Protein AF-A0AAE4JUE1-F1 (afdb_monomer_lite)

Secondary structure (DSSP, 8-state):
---------PPPTTPPP------SS----SS---------------TT-----------------EEEE-SS-B-GGG-STTTEEEEETTT-PBPPEEEEE-TTS-EEEEEES---TT-EEEEEE---BBTTSS-BPPPEEEEEE-----

Structure (mmCIF, N/CA/C/O backbone):
data_AF-A0AAE4JUE1-F1
#
_entry.id   AF-A0AAE4JUE1-F1
#
loop_
_atom_site.group_PDB
_atom_site.id
_atom_site.type_symbol
_atom_site.label_atom_id
_atom_site.label_alt_id
_atom_site.label_comp_id
_atom_site.label_asym_id
_atom_site.label_entity_id
_atom_site.label_seq_id
_atom_site.pdbx_PDB_ins_code
_atom_site.Cartn_x
_atom_site.Cartn_y
_atom_site.Cartn_z
_atom_site.occupancy
_atom_site.B_iso_or_equiv
_atom_site.auth_seq_id
_atom_site.auth_comp_id
_atom_site.auth_asym_id
_atom_site.auth_atom_id
_atom_site.pdbx_PDB_model_num
ATOM 1 N N . MET A 1 1 ? 6.337 -55.653 18.746 1.00 40.50 1 MET A N 1
ATOM 2 C CA . MET A 1 1 ? 4.869 -55.746 18.873 1.00 40.50 1 MET A CA 1
ATOM 3 C C . MET A 1 1 ? 4.304 -54.407 18.448 1.00 40.50 1 MET A C 1
ATOM 5 O O . MET A 1 1 ? 4.686 -53.411 19.045 1.00 40.50 1 MET A O 1
ATOM 9 N N . VAL A 1 2 ? 3.491 -54.368 17.395 1.00 49.00 2 VAL A N 1
ATOM 10 C CA . VAL A 1 2 ? 2.764 -53.160 16.984 1.00 49.00 2 VAL A CA 1
ATOM 11 C C . VAL A 1 2 ? 1.292 -53.471 17.208 1.00 49.00 2 VAL A C 1
ATOM 13 O O . VAL A 1 2 ? 0.806 -54.488 16.722 1.00 49.00 2 VAL A O 1
ATOM 16 N N . SER A 1 3 ? 0.632 -52.659 18.028 1.00 51.78 3 SER A N 1
ATOM 17 C CA . SER A 1 3 ? -0.793 -52.779 18.326 1.00 51.78 3 SER A CA 1
ATOM 18 C C . SER A 1 3 ? -1.579 -52.227 17.139 1.00 51.78 3 SER A C 1
ATOM 20 O O . SER A 1 3 ? -1.431 -51.050 16.821 1.00 51.78 3 SER A O 1
ATOM 22 N N . SER A 1 4 ? -2.389 -53.055 16.483 1.00 56.00 4 SER A N 1
ATOM 23 C CA . SER A 1 4 ? -3.387 -52.603 15.512 1.00 56.00 4 SER A CA 1
ATOM 24 C C . SER A 1 4 ? -4.665 -52.231 16.257 1.00 56.00 4 SER A C 1
ATOM 26 O O . SER A 1 4 ? -5.172 -53.011 17.060 1.00 56.00 4 SER A O 1
ATOM 28 N N . TYR A 1 5 ? -5.165 -51.024 16.024 1.00 51.44 5 TYR A N 1
ATOM 29 C CA . TYR A 1 5 ? -6.458 -50.578 16.527 1.00 51.44 5 TYR A CA 1
ATOM 30 C C . TYR A 1 5 ? -7.495 -50.910 15.450 1.00 51.44 5 TYR A C 1
ATOM 32 O O . TYR A 1 5 ? -7.475 -50.297 14.385 1.00 51.44 5 TYR A O 1
ATOM 40 N N . GLU A 1 6 ? -8.365 -51.889 15.694 1.00 54.31 6 GLU A N 1
ATOM 41 C CA . GLU A 1 6 ? -9.589 -52.069 14.907 1.00 54.31 6 GLU A CA 1
ATOM 42 C C . GLU A 1 6 ? -10.685 -51.216 15.549 1.00 54.31 6 GLU A C 1
ATOM 44 O O . GLU A 1 6 ? -11.011 -51.381 16.725 1.00 54.31 6 GLU A O 1
ATOM 49 N N . ALA A 1 7 ? -11.209 -50.246 14.803 1.00 50.91 7 ALA A N 1
ATOM 50 C CA . ALA A 1 7 ? -12.370 -49.477 15.224 1.00 50.91 7 ALA A CA 1
ATOM 51 C C . ALA A 1 7 ? -13.627 -50.154 14.665 1.00 50.91 7 ALA A C 1
ATOM 53 O O . ALA A 1 7 ? -13.873 -50.103 13.462 1.00 50.91 7 ALA A O 1
ATOM 54 N N . GLU A 1 8 ? -14.426 -50.779 15.529 1.00 53.94 8 GLU A N 1
ATOM 55 C CA . GLU A 1 8 ? -15.757 -51.266 15.159 1.00 53.94 8 GLU A CA 1
ATOM 56 C C . GLU A 1 8 ? -16.754 -50.095 15.202 1.00 53.94 8 GLU A C 1
ATOM 58 O O . GLU A 1 8 ? -17.102 -49.579 16.267 1.00 53.94 8 GLU A O 1
ATOM 63 N N . SER A 1 9 ? -17.202 -49.639 14.029 1.00 55.00 9 SER A N 1
ATOM 64 C CA . SER A 1 9 ? -18.276 -48.647 13.905 1.00 55.00 9 SER A CA 1
ATOM 65 C C . SER A 1 9 ? -19.612 -49.248 14.357 1.00 55.00 9 SER A C 1
ATOM 67 O O . SER A 1 9 ? -20.205 -50.054 13.644 1.00 55.00 9 SER A O 1
ATOM 69 N N . ILE A 1 10 ? -20.116 -48.829 15.521 1.00 60.34 10 ILE A N 1
ATOM 70 C CA . ILE A 1 10 ? -21.467 -49.161 16.000 1.00 60.34 10 ILE A CA 1
ATOM 71 C C . ILE A 1 10 ? -22.475 -48.063 15.593 1.00 60.34 10 ILE A C 1
ATOM 73 O O . ILE A 1 10 ? -22.249 -46.894 15.907 1.00 60.34 10 ILE A O 1
ATOM 77 N N . PRO A 1 11 ? -23.588 -48.385 14.904 1.00 56.66 11 PRO A N 1
ATOM 78 C CA . PRO A 1 11 ? -24.590 -47.393 14.501 1.00 56.66 11 PRO A CA 1
ATOM 79 C C . PRO A 1 11 ? -25.406 -46.863 15.694 1.00 56.66 11 PRO A C 1
ATOM 81 O O . PRO A 1 11 ? -25.645 -47.577 16.672 1.00 56.66 11 P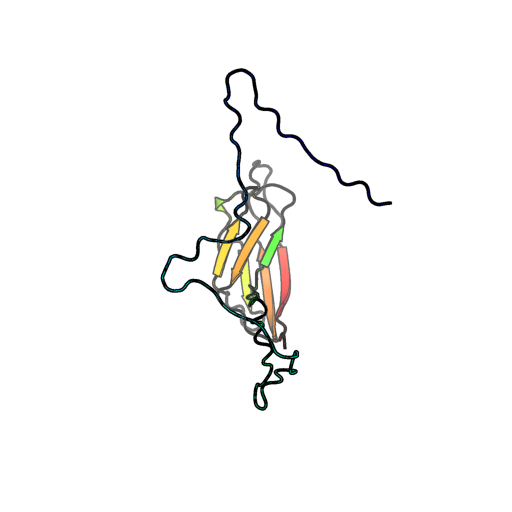RO A O 1
ATOM 84 N N . PHE A 1 12 ? -25.871 -45.611 15.618 1.00 62.00 12 PHE A N 1
ATOM 85 C CA . PHE A 1 12 ? -26.719 -45.006 16.653 1.00 62.00 12 PHE A CA 1
ATOM 86 C C . PHE A 1 12 ? -28.154 -45.572 16.637 1.00 62.00 12 PHE A C 1
ATOM 88 O O . PHE A 1 12 ? -28.626 -46.159 15.664 1.00 62.00 12 PHE A O 1
ATOM 95 N N . ARG A 1 13 ? -28.879 -45.413 17.756 1.00 52.59 13 ARG A N 1
ATOM 96 C CA . ARG A 1 13 ? -30.213 -46.003 17.975 1.00 52.59 13 ARG A CA 1
ATOM 97 C C . ARG A 1 13 ? -31.207 -45.557 16.887 1.00 52.59 13 ARG A C 1
ATOM 99 O O . ARG A 1 13 ? -31.517 -44.375 16.797 1.00 52.59 13 ARG A O 1
ATOM 106 N N . ASN A 1 14 ? -31.757 -46.535 16.160 1.00 59.34 14 ASN A N 1
ATOM 107 C CA . ASN A 1 14 ? -32.661 -46.430 14.998 1.00 59.34 14 ASN A CA 1
ATOM 108 C C . ASN A 1 14 ? -31.997 -46.189 13.629 1.00 59.34 14 ASN A C 1
ATOM 110 O O . ASN A 1 14 ? -32.715 -46.047 12.639 1.00 59.34 14 ASN A O 1
ATOM 114 N N . GLU A 1 15 ? -30.669 -46.229 13.535 1.00 58.25 15 GLU A N 1
ATOM 115 C CA . GLU A 1 15 ? -29.968 -46.305 12.252 1.00 58.25 15 GLU A CA 1
ATOM 116 C C . GLU A 1 15 ? -29.666 -47.767 11.912 1.00 58.25 15 GLU A C 1
ATOM 118 O O . GLU A 1 15 ? -29.256 -48.557 12.766 1.00 58.25 15 GLU A O 1
ATOM 123 N N . LYS A 1 16 ? -29.905 -48.155 10.656 1.00 62.66 16 LYS A N 1
ATOM 124 C CA . LYS A 1 16 ? -29.428 -49.449 10.164 1.00 62.66 16 LYS A CA 1
ATOM 125 C C . LYS A 1 16 ? -27.914 -49.330 9.946 1.00 62.66 16 LYS A C 1
ATOM 127 O O . LYS A 1 16 ? -27.507 -48.330 9.352 1.00 62.66 16 LYS A O 1
ATOM 132 N N . PRO A 1 17 ? -27.097 -50.303 10.389 1.00 59.78 17 PRO A N 1
ATOM 133 C CA . PRO A 1 17 ? -25.683 -50.327 10.040 1.00 59.78 17 PRO A CA 1
ATOM 134 C C . PRO A 1 17 ? -25.536 -50.226 8.520 1.00 59.78 17 PRO A C 1
ATOM 136 O O . PRO A 1 17 ? -26.210 -50.952 7.787 1.00 59.78 17 PRO A O 1
ATOM 139 N N . VAL A 1 18 ? -24.697 -49.302 8.053 1.00 58.03 18 VAL A N 1
ATOM 140 C CA . VAL A 1 18 ? -24.290 -49.252 6.648 1.00 58.03 18 VAL A CA 1
ATOM 141 C C . VAL A 1 18 ? -23.019 -50.077 6.542 1.00 58.03 18 VAL A C 1
ATOM 143 O O . VAL A 1 18 ? -21.959 -49.652 6.996 1.00 58.03 18 VAL A O 1
ATOM 146 N N . GLU A 1 19 ? -23.143 -51.273 5.982 1.00 58.62 19 GLU A N 1
ATOM 147 C CA . GLU A 1 19 ? -21.993 -52.098 5.634 1.00 58.62 19 GLU A CA 1
ATOM 148 C C . GLU A 1 19 ? -21.352 -51.502 4.378 1.00 58.62 19 GLU A C 1
ATOM 150 O O . GLU A 1 19 ? -21.975 -51.422 3.319 1.00 58.62 19 GLU A O 1
ATOM 155 N N . ILE A 1 20 ? -20.124 -51.000 4.521 1.00 54.53 20 ILE A N 1
ATOM 156 C CA . ILE A 1 20 ? -19.322 -50.527 3.394 1.00 54.53 20 ILE A CA 1
ATOM 157 C C . ILE A 1 20 ? -18.381 -51.669 3.032 1.00 54.53 20 ILE A C 1
ATOM 159 O O . ILE A 1 20 ? -17.389 -51.907 3.720 1.00 54.53 20 ILE A O 1
ATOM 163 N N . GLU A 1 21 ? -18.699 -52.395 1.966 1.00 52.84 21 GLU A N 1
ATOM 164 C CA . GLU A 1 21 ? -17.780 -53.377 1.402 1.00 52.84 21 GLU A CA 1
ATOM 165 C C . GLU A 1 21 ? -16.697 -52.645 0.605 1.00 52.84 21 GLU A C 1
ATOM 167 O O . GLU A 1 21 ? -16.970 -51.946 -0.374 1.00 52.84 21 GLU A O 1
ATOM 172 N N . PHE A 1 22 ? -15.444 -52.782 1.035 1.00 51.97 22 PHE A N 1
ATOM 173 C CA . PHE A 1 22 ? -14.313 -52.285 0.264 1.00 51.97 22 PHE A CA 1
ATOM 174 C C . PHE A 1 22 ? -14.067 -53.242 -0.904 1.00 51.97 22 PHE A C 1
ATOM 176 O O . PHE A 1 22 ? -13.503 -54.324 -0.731 1.00 51.97 22 PHE A O 1
ATOM 183 N N . LEU A 1 23 ? -14.476 -52.842 -2.111 1.00 49.62 23 LEU A N 1
ATOM 184 C CA . LEU A 1 23 ? -14.032 -53.519 -3.324 1.00 49.62 23 LEU A CA 1
ATOM 185 C C . LEU A 1 23 ? -12.526 -53.288 -3.486 1.00 49.62 23 LEU A C 1
ATOM 187 O O . LEU A 1 23 ? -12.082 -52.230 -3.925 1.00 49.62 23 LEU A O 1
ATOM 191 N N . ASN A 1 24 ? -11.733 -54.312 -3.177 1.00 50.09 24 ASN A N 1
ATOM 192 C CA . ASN A 1 24 ? -10.284 -54.299 -3.402 1.00 50.09 24 ASN A CA 1
ATOM 193 C C . ASN A 1 24 ? -9.898 -54.354 -4.897 1.00 50.09 24 ASN A C 1
ATOM 195 O O . ASN A 1 24 ? -8.713 -54.375 -5.227 1.00 50.09 24 ASN A O 1
ATOM 199 N N . LYS A 1 25 ? -10.878 -54.378 -5.809 1.00 48.06 25 LYS A N 1
ATOM 200 C CA . LYS A 1 25 ? -10.696 -54.268 -7.258 1.00 48.06 25 LYS A CA 1
ATOM 201 C C . LYS A 1 25 ? -11.953 -53.633 -7.862 1.00 48.06 25 LYS A C 1
ATOM 203 O O . LYS A 1 25 ? -13.050 -54.072 -7.536 1.00 48.06 25 LYS A O 1
ATOM 208 N N . LEU A 1 26 ? -11.812 -52.618 -8.720 1.00 51.31 26 LEU A N 1
ATOM 209 C CA . LEU A 1 26 ? -12.934 -52.175 -9.558 1.00 51.31 26 LEU A CA 1
ATOM 210 C C . LEU A 1 26 ? -13.367 -53.346 -10.444 1.00 51.31 26 LEU A C 1
ATOM 212 O O . LEU A 1 26 ? -12.504 -54.079 -10.934 1.00 51.31 26 LEU A O 1
ATOM 216 N N . GLU A 1 27 ? -14.675 -53.523 -10.636 1.00 49.84 27 GLU A N 1
ATOM 217 C CA . GLU A 1 27 ? -15.179 -54.536 -11.560 1.00 49.84 27 GLU A CA 1
ATOM 218 C C . GLU A 1 27 ? -14.566 -54.303 -12.943 1.00 49.84 27 GLU A C 1
ATOM 220 O O . GLU A 1 27 ? -14.794 -53.282 -13.595 1.00 49.84 27 GLU A O 1
ATOM 225 N N . GLU A 1 28 ? -13.748 -55.254 -13.386 1.00 50.03 28 GLU A N 1
ATOM 226 C CA . GLU A 1 28 ? -13.422 -55.369 -14.795 1.00 50.03 28 GLU A CA 1
ATOM 227 C C . GLU A 1 28 ? -14.654 -55.975 -15.450 1.00 50.03 28 GLU A C 1
ATOM 229 O O . GLU A 1 28 ? -14.921 -57.172 -15.358 1.00 50.03 28 GLU A O 1
ATOM 234 N N . ASN A 1 29 ? -15.432 -55.097 -16.078 1.00 41.47 29 ASN A N 1
ATOM 235 C CA . ASN A 1 29 ? -16.426 -55.447 -17.077 1.00 41.47 29 ASN A CA 1
ATOM 236 C C . ASN A 1 29 ? -15.876 -56.590 -17.942 1.00 41.47 29 ASN A C 1
ATOM 238 O O . ASN A 1 29 ? -14.710 -56.544 -18.337 1.00 41.47 29 ASN A O 1
ATOM 242 N N . ASN A 1 30 ? -16.719 -57.533 -18.359 1.00 46.09 30 ASN A N 1
ATOM 243 C CA . ASN A 1 30 ? -16.405 -58.416 -19.483 1.00 46.09 30 ASN A CA 1
ATOM 244 C C . ASN A 1 30 ? -16.356 -57.628 -20.814 1.00 46.09 30 ASN A C 1
ATOM 246 O O . ASN A 1 30 ? -17.135 -57.861 -21.730 1.00 46.09 30 ASN A O 1
ATOM 250 N N . ASN A 1 31 ? -15.402 -56.704 -20.927 1.00 46.38 31 ASN A N 1
ATOM 251 C CA . ASN A 1 31 ? -14.406 -56.792 -21.977 1.00 46.38 31 ASN A CA 1
ATOM 252 C C . ASN A 1 31 ? -13.104 -57.293 -21.333 1.00 46.38 31 ASN A C 1
ATOM 254 O O . ASN A 1 31 ? -12.241 -56.505 -20.956 1.00 46.38 31 ASN A O 1
ATOM 258 N N . THR A 1 32 ? -12.968 -58.622 -21.332 1.00 36.78 32 THR A N 1
ATOM 259 C CA . THR A 1 32 ? -11.750 -59.422 -21.088 1.00 36.78 32 THR A CA 1
ATOM 260 C C . THR A 1 32 ? -11.530 -59.917 -19.652 1.00 36.78 32 THR A C 1
ATOM 262 O O . THR A 1 32 ? -10.777 -59.342 -18.873 1.00 36.78 32 THR A O 1
ATOM 265 N N . GLU A 1 33 ? -12.111 -61.081 -19.344 1.00 30.30 33 GLU A N 1
ATOM 266 C CA . GLU A 1 33 ? -11.637 -61.966 -18.281 1.00 30.30 33 GLU A CA 1
ATOM 267 C C . GLU A 1 33 ? -10.292 -62.633 -18.636 1.00 30.30 33 GLU A C 1
ATOM 269 O O . GLU A 1 33 ? -10.168 -63.389 -19.596 1.00 30.30 33 GLU A O 1
ATOM 274 N N . LYS A 1 34 ? -9.343 -62.339 -17.747 1.00 36.81 34 LYS A N 1
ATOM 275 C CA . LYS A 1 34 ? -8.264 -63.124 -17.127 1.00 36.81 34 LYS A CA 1
ATOM 276 C C . LYS A 1 34 ? -7.083 -63.775 -17.886 1.00 36.81 34 LYS A C 1
ATOM 278 O O . LYS A 1 34 ? -7.183 -64.209 -19.025 1.00 36.81 34 LYS A O 1
ATOM 283 N N . PRO A 1 35 ? -5.946 -63.869 -17.154 1.00 49.22 35 PRO A N 1
ATOM 284 C CA . PRO A 1 35 ? -4.582 -64.069 -17.626 1.00 49.22 35 PRO A CA 1
ATOM 285 C C . PRO A 1 35 ? -4.001 -65.433 -17.210 1.00 49.22 35 PRO A C 1
ATOM 287 O O . PRO A 1 35 ? -4.502 -66.059 -16.278 1.00 49.22 35 PRO A O 1
ATOM 290 N N . GLU A 1 36 ? -2.847 -65.798 -17.767 1.00 36.00 36 GLU A N 1
ATOM 291 C CA . GLU A 1 36 ? -1.884 -66.667 -17.079 1.00 36.00 36 GLU A CA 1
ATOM 292 C C . GLU A 1 36 ? -0.448 -66.153 -17.299 1.00 36.00 36 GLU A C 1
ATOM 294 O O . GLU A 1 36 ? 0.028 -66.022 -18.424 1.00 36.00 36 GLU A O 1
ATOM 299 N N . GLU A 1 37 ? 0.169 -65.742 -16.185 1.00 47.09 37 GLU A N 1
ATOM 300 C CA . GLU A 1 37 ? 1.518 -66.107 -15.713 1.00 47.09 37 GLU A CA 1
ATOM 301 C C . GLU A 1 37 ? 2.484 -66.700 -16.766 1.00 47.09 37 GLU A C 1
ATOM 303 O O . GLU A 1 37 ? 2.258 -67.765 -17.326 1.00 47.09 37 GLU A O 1
ATOM 308 N N . THR A 1 38 ? 3.647 -66.114 -17.052 1.00 45.44 38 THR A N 1
ATOM 309 C CA . THR A 1 38 ? 4.854 -66.156 -16.204 1.00 45.44 38 THR A CA 1
ATOM 310 C C . THR A 1 38 ? 6.008 -65.523 -16.996 1.00 45.44 38 THR A C 1
ATOM 312 O O . THR A 1 38 ? 6.194 -65.921 -18.137 1.00 45.44 38 THR A O 1
ATOM 315 N N . THR A 1 39 ? 6.820 -64.628 -16.410 1.00 36.09 39 THR A N 1
ATOM 316 C CA . THR A 1 39 ? 8.267 -64.476 -16.726 1.00 36.09 39 THR A CA 1
ATOM 317 C C . THR A 1 39 ? 8.961 -63.483 -15.767 1.00 36.09 39 THR A C 1
ATOM 319 O O . THR A 1 39 ? 8.272 -62.667 -15.155 1.00 36.09 39 THR A O 1
ATOM 322 N N . PRO A 1 40 ? 10.300 -63.565 -15.591 1.00 42.81 40 PRO A N 1
ATOM 323 C CA . PRO A 1 40 ? 11.073 -62.789 -14.615 1.00 42.81 40 PRO A CA 1
ATOM 324 C C . PRO A 1 40 ? 11.017 -61.278 -14.858 1.00 42.81 40 PRO A C 1
ATOM 326 O O . PRO A 1 40 ? 10.815 -60.829 -15.981 1.00 42.81 40 PRO A O 1
ATOM 329 N N . ILE A 1 41 ? 11.258 -60.508 -13.795 1.00 51.72 41 ILE A N 1
ATOM 330 C CA . ILE A 1 41 ? 11.367 -59.047 -13.823 1.00 51.72 41 ILE A CA 1
ATOM 331 C C . ILE A 1 41 ? 12.614 -58.679 -14.639 1.00 51.72 41 ILE A C 1
ATOM 333 O O . ILE A 1 41 ? 13.731 -58.715 -14.121 1.00 51.72 41 ILE A O 1
ATOM 337 N N . GLU A 1 42 ? 12.434 -58.366 -15.919 1.00 41.59 42 GLU A N 1
ATOM 338 C CA . GLU A 1 42 ? 13.441 -57.634 -16.680 1.00 41.59 42 GL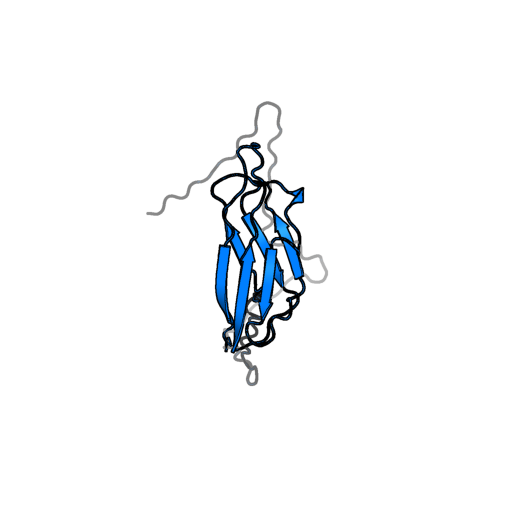U A CA 1
ATOM 339 C C . GLU A 1 42 ? 13.415 -56.173 -16.222 1.00 41.59 42 GLU A C 1
ATOM 341 O O . GLU A 1 42 ? 12.354 -55.558 -16.095 1.00 41.59 42 GLU A O 1
ATOM 346 N N . ASP A 1 43 ? 14.596 -55.637 -15.923 1.00 52.78 43 ASP A N 1
ATOM 347 C CA . ASP A 1 43 ? 14.807 -54.214 -15.692 1.00 52.78 43 ASP A CA 1
ATOM 348 C C . ASP A 1 43 ? 14.423 -53.463 -16.974 1.00 52.78 43 ASP A C 1
ATOM 350 O O . ASP A 1 43 ? 15.191 -53.427 -17.936 1.00 52.78 43 ASP A O 1
ATOM 354 N N . ILE A 1 44 ? 13.206 -52.906 -17.024 1.00 48.78 44 ILE A N 1
ATOM 355 C CA . ILE A 1 44 ? 12.782 -52.034 -18.125 1.00 48.78 44 ILE A CA 1
ATOM 356 C C . ILE A 1 44 ? 13.416 -50.657 -17.898 1.00 48.78 44 ILE A C 1
ATOM 358 O O . ILE A 1 44 ? 12.748 -49.658 -17.628 1.00 48.78 44 ILE A O 1
ATOM 362 N N . GLY A 1 45 ? 14.737 -50.600 -18.030 1.00 50.50 45 GLY A N 1
ATOM 363 C CA . GLY A 1 45 ? 15.408 -49.385 -18.442 1.00 50.50 45 GLY A CA 1
ATOM 364 C C . GLY A 1 45 ? 15.035 -49.132 -19.897 1.00 50.50 45 GLY A C 1
ATOM 365 O O . GLY A 1 45 ? 15.489 -49.841 -20.793 1.00 50.50 45 GLY A O 1
ATOM 366 N N . VAL A 1 46 ? 14.191 -48.133 -20.157 1.00 49.06 46 VAL A N 1
ATOM 367 C CA . VAL A 1 46 ? 13.992 -47.658 -21.529 1.00 49.06 46 VAL A CA 1
ATOM 368 C C . VAL A 1 46 ? 15.294 -47.010 -22.008 1.00 49.06 46 VAL A C 1
ATOM 370 O O . VAL A 1 46 ? 15.640 -45.902 -21.592 1.00 49.06 46 VAL A O 1
ATOM 373 N N . GLU A 1 47 ? 16.047 -47.689 -22.877 1.00 54.44 47 GLU A N 1
ATOM 374 C CA . GLU A 1 47 ? 17.158 -47.042 -23.578 1.00 54.44 47 GLU A CA 1
ATOM 375 C C . GLU A 1 47 ? 16.605 -45.868 -24.399 1.00 54.44 47 GLU A C 1
ATOM 377 O O . GLU A 1 47 ? 15.797 -46.035 -25.311 1.00 54.44 47 GLU A O 1
ATOM 382 N N . GLY A 1 48 ? 17.030 -44.657 -24.032 1.00 50.69 48 GLY A N 1
ATOM 383 C CA . GLY A 1 48 ? 16.664 -43.411 -24.709 1.00 50.69 48 GLY A CA 1
ATOM 384 C C . GLY A 1 48 ? 15.683 -42.504 -23.960 1.00 50.69 48 GLY A C 1
ATOM 385 O O . GLY A 1 48 ? 15.420 -41.398 -24.429 1.00 50.69 48 GLY A O 1
ATOM 386 N N . GLY A 1 49 ? 15.174 -42.901 -22.791 1.00 50.03 49 GLY A N 1
ATOM 387 C CA . GLY A 1 49 ? 14.347 -42.017 -21.966 1.00 50.03 49 GLY A CA 1
ATOM 388 C C . GLY A 1 49 ? 15.194 -40.989 -21.216 1.00 50.03 49 GLY A C 1
ATOM 389 O O . GLY A 1 49 ? 15.895 -41.336 -20.267 1.00 50.03 49 GLY A O 1
ATOM 390 N N . LYS A 1 50 ? 15.125 -39.708 -21.593 1.00 56.38 50 LYS A N 1
ATOM 391 C CA . LYS A 1 50 ? 15.600 -38.641 -20.703 1.00 56.38 50 LYS A CA 1
ATOM 392 C C . LYS A 1 50 ? 14.688 -38.591 -19.479 1.00 56.38 50 LYS A C 1
ATOM 394 O O . LYS A 1 50 ? 13.496 -38.334 -19.615 1.00 56.38 50 LYS A O 1
ATOM 399 N N . VAL A 1 51 ? 15.261 -38.764 -18.291 1.00 59.44 51 VAL A N 1
ATOM 400 C CA . VAL A 1 51 ? 14.640 -38.253 -17.066 1.00 59.44 51 VAL A CA 1
ATOM 401 C C . VAL A 1 51 ? 14.718 -36.735 -17.156 1.00 59.44 51 VAL A C 1
ATOM 403 O O . VAL A 1 51 ? 15.773 -36.145 -16.920 1.00 59.44 51 VAL A O 1
ATOM 406 N N . GLU A 1 52 ? 13.628 -36.097 -17.557 1.00 57.47 52 GLU A N 1
ATOM 407 C CA . GLU A 1 52 ? 13.492 -34.661 -17.374 1.00 57.47 52 GLU A CA 1
ATOM 408 C C . GLU A 1 52 ? 12.837 -34.441 -16.013 1.00 57.47 52 GLU A C 1
ATOM 410 O O . GLU A 1 52 ? 11.723 -34.897 -15.762 1.00 57.47 52 GLU A O 1
ATOM 415 N N . ASN A 1 53 ? 13.555 -33.761 -15.115 1.00 52.72 53 ASN A N 1
ATOM 416 C CA . ASN A 1 53 ? 12.967 -33.161 -13.923 1.00 52.72 53 ASN A CA 1
ATOM 417 C C . ASN A 1 53 ? 12.085 -31.983 -14.368 1.00 52.72 53 ASN A C 1
ATOM 419 O O . ASN A 1 53 ? 12.395 -30.829 -14.088 1.00 52.72 53 ASN A O 1
ATOM 423 N N . ASP A 1 54 ? 10.989 -32.265 -15.068 1.00 53.47 54 ASP A N 1
ATOM 424 C CA . ASP A 1 54 ? 9.855 -31.351 -15.125 1.00 53.47 54 ASP A CA 1
ATOM 425 C C . ASP A 1 54 ? 9.029 -31.556 -13.854 1.00 53.47 54 ASP A C 1
ATOM 427 O O . ASP A 1 54 ? 7.907 -32.055 -13.860 1.00 53.47 54 ASP A O 1
ATOM 431 N N . ASN A 1 55 ? 9.626 -31.206 -12.719 1.00 52.16 55 ASN A N 1
ATOM 432 C CA . ASN A 1 55 ? 8.797 -30.583 -11.717 1.00 52.16 55 ASN A CA 1
ATOM 433 C C . ASN A 1 55 ? 8.840 -29.102 -12.082 1.00 52.16 55 ASN A C 1
ATOM 435 O O . ASN A 1 55 ? 9.836 -28.432 -11.794 1.00 52.16 55 ASN A O 1
ATOM 439 N N . GLN A 1 56 ? 7.795 -28.601 -12.747 1.00 50.59 56 GLN A N 1
ATOM 440 C CA . GLN A 1 56 ? 7.400 -27.197 -12.675 1.00 50.59 56 GLN A CA 1
ATOM 441 C C . GLN A 1 56 ? 7.152 -26.884 -11.201 1.00 50.59 56 GLN A C 1
ATOM 443 O O . GLN A 1 56 ? 6.012 -26.840 -10.741 1.00 50.59 56 GLN A O 1
ATOM 448 N N . ASP A 1 57 ? 8.246 -26.742 -10.453 1.00 48.44 57 ASP A N 1
ATOM 449 C CA . ASP A 1 57 ? 8.277 -26.244 -9.097 1.00 48.44 57 ASP A CA 1
ATOM 450 C C . ASP A 1 57 ? 7.376 -25.021 -9.111 1.00 48.44 57 ASP A C 1
ATOM 452 O O . ASP A 1 57 ? 7.634 -24.074 -9.863 1.00 48.44 57 ASP A O 1
ATOM 456 N N . VAL A 1 58 ? 6.224 -25.172 -8.448 1.00 49.53 58 VAL A N 1
ATOM 457 C CA . VAL A 1 58 ? 5.067 -24.283 -8.521 1.00 49.53 58 VAL A CA 1
ATOM 458 C C . VAL A 1 58 ? 5.571 -22.868 -8.668 1.00 49.53 58 VAL A C 1
ATOM 460 O O . VAL A 1 58 ? 6.193 -22.359 -7.741 1.00 49.53 58 VAL A O 1
ATOM 463 N N . GLY A 1 59 ? 5.378 -22.278 -9.852 1.00 41.38 59 GLY A N 1
ATOM 464 C CA . GLY A 1 59 ? 5.894 -20.958 -10.175 1.00 41.38 59 GLY A CA 1
ATOM 465 C C . GLY A 1 59 ? 5.336 -19.950 -9.181 1.00 41.38 59 GLY A C 1
ATOM 466 O O . GLY A 1 59 ? 4.286 -19.350 -9.409 1.00 41.38 59 GLY A O 1
ATOM 467 N N . VAL A 1 60 ? 6.016 -19.792 -8.047 1.00 44.53 60 VAL A N 1
ATOM 468 C CA . VAL A 1 60 ? 5.690 -18.830 -7.014 1.00 44.53 60 VAL A CA 1
ATOM 469 C C . VAL A 1 60 ? 6.040 -17.500 -7.631 1.00 44.53 60 VAL A C 1
ATOM 471 O O . VAL A 1 60 ? 7.184 -17.052 -7.619 1.00 44.53 60 VAL A O 1
ATOM 474 N N . SER A 1 61 ? 5.036 -16.901 -8.264 1.00 49.94 61 SER A N 1
ATOM 475 C CA . SER A 1 61 ? 5.138 -15.553 -8.786 1.00 49.94 61 SER A CA 1
ATOM 476 C C . SER A 1 61 ? 5.641 -14.688 -7.641 1.00 49.94 61 SER A C 1
ATOM 478 O O . SER A 1 61 ? 4.966 -14.562 -6.615 1.00 49.94 61 SER A O 1
ATOM 480 N N . ILE A 1 62 ? 6.847 -14.135 -7.785 1.00 55.84 62 ILE A N 1
ATOM 481 C CA . ILE A 1 62 ? 7.382 -13.169 -6.831 1.00 55.84 62 ILE A CA 1
ATOM 482 C C . ILE A 1 62 ? 6.506 -11.927 -6.971 1.00 55.84 62 ILE A C 1
ATOM 484 O O . ILE A 1 62 ? 6.773 -11.026 -7.764 1.00 55.84 62 ILE A O 1
ATOM 488 N N . THR A 1 63 ? 5.399 -11.898 -6.234 1.00 63.94 63 THR A N 1
ATOM 489 C CA . THR A 1 63 ? 4.559 -10.714 -6.143 1.00 63.94 63 THR A CA 1
ATOM 490 C C . THR A 1 63 ? 5.308 -9.733 -5.261 1.00 63.94 63 THR A C 1
ATOM 492 O O . THR A 1 63 ? 5.312 -9.870 -4.034 1.00 63.94 63 THR A O 1
ATOM 495 N N . ASN A 1 64 ? 5.974 -8.764 -5.882 1.00 82.62 64 ASN A N 1
ATOM 496 C CA . ASN A 1 64 ? 6.486 -7.616 -5.153 1.00 82.62 64 ASN A CA 1
ATOM 497 C C . ASN A 1 64 ? 5.285 -6.941 -4.488 1.00 82.62 64 ASN A C 1
ATOM 499 O O . ASN A 1 64 ? 4.307 -6.635 -5.161 1.00 82.62 64 ASN A O 1
ATOM 503 N N . ARG A 1 65 ? 5.319 -6.760 -3.171 1.00 92.12 65 ARG A N 1
ATOM 504 C CA . ARG A 1 65 ? 4.289 -6.027 -2.433 1.00 92.12 65 ARG A CA 1
ATOM 505 C C . ARG A 1 65 ? 4.949 -5.195 -1.352 1.00 92.12 65 ARG A C 1
ATOM 507 O O . ARG A 1 65 ? 5.930 -5.631 -0.751 1.00 92.12 65 ARG A O 1
ATOM 514 N N . VAL A 1 66 ? 4.399 -4.018 -1.099 1.00 95.44 66 VAL A N 1
ATOM 515 C CA . VAL A 1 66 ? 4.825 -3.146 -0.004 1.00 95.44 66 VAL A CA 1
ATOM 516 C C . VAL A 1 66 ? 3.726 -3.136 1.043 1.00 95.44 66 VAL A C 1
ATOM 518 O O . VAL A 1 66 ? 2.551 -3.000 0.708 1.00 95.44 66 VAL A O 1
ATOM 521 N N . VAL A 1 67 ? 4.102 -3.339 2.305 1.00 96.69 67 VAL A N 1
ATOM 522 C CA . VAL A 1 67 ? 3.152 -3.508 3.405 1.00 96.69 67 VAL A CA 1
ATOM 523 C C . VAL A 1 67 ? 3.432 -2.485 4.495 1.00 96.69 67 VAL A C 1
ATOM 525 O O . VAL A 1 67 ? 4.531 -2.450 5.047 1.00 96.69 67 VAL A O 1
ATOM 528 N N . TRP A 1 68 ? 2.411 -1.710 4.856 1.00 98.00 68 TRP A N 1
ATOM 529 C CA . TRP A 1 68 ? 2.420 -0.857 6.042 1.00 98.00 68 TRP A CA 1
ATOM 530 C C . TRP A 1 68 ? 1.599 -1.510 7.144 1.00 98.00 68 TRP A C 1
ATOM 532 O O . TRP A 1 68 ? 0.470 -1.949 6.922 1.00 98.00 68 TRP A O 1
ATOM 542 N N . ARG A 1 69 ? 2.179 -1.573 8.344 1.00 97.25 69 ARG A N 1
ATOM 543 C CA . ARG A 1 69 ? 1.548 -2.132 9.541 1.00 97.25 69 ARG A CA 1
ATOM 544 C C . ARG A 1 69 ? 1.333 -1.027 10.561 1.00 97.25 69 ARG A C 1
ATOM 546 O O . ARG A 1 69 ? 2.292 -0.403 11.011 1.00 97.25 69 ARG A O 1
ATOM 553 N N . PHE A 1 70 ? 0.083 -0.823 10.944 1.00 96.56 70 PHE A N 1
ATOM 554 C CA . PHE A 1 70 ? -0.332 0.176 11.916 1.00 96.56 70 PHE A CA 1
ATOM 555 C C . PHE A 1 70 ? -0.634 -0.479 13.269 1.00 96.56 70 PHE A C 1
ATOM 557 O O . PHE A 1 70 ? -1.196 -1.572 13.344 1.00 96.56 70 PHE A O 1
ATOM 564 N N . LEU A 1 71 ? -0.264 0.192 14.365 1.00 95.06 71 LEU A N 1
ATOM 565 C CA . LEU A 1 71 ? -0.558 -0.280 15.727 1.00 95.06 71 LEU A CA 1
ATOM 566 C C . LEU A 1 71 ? -2.060 -0.168 16.052 1.00 95.06 71 LEU A C 1
ATOM 568 O O . LEU A 1 71 ? -2.656 -1.072 16.649 1.00 95.06 71 LEU A O 1
ATOM 572 N N . SER A 1 72 ? -2.673 0.927 15.602 1.00 95.56 72 SER A N 1
ATOM 573 C CA . SER A 1 72 ? -4.100 1.234 15.738 1.00 95.56 72 SER A CA 1
ATOM 574 C C . SER A 1 72 ? -4.826 1.058 14.407 1.00 95.56 72 SER A C 1
ATOM 576 O O . SER A 1 72 ? -4.200 1.099 13.350 1.00 95.56 72 SER A O 1
ATOM 578 N N . GLN A 1 73 ? -6.146 0.877 14.464 1.00 98.19 73 GLN A N 1
ATOM 579 C CA . GLN A 1 73 ? -6.978 0.830 13.261 1.00 98.19 73 GLN A CA 1
ATOM 580 C C . GLN A 1 73 ? -7.017 2.200 12.575 1.00 98.19 73 GLN A C 1
ATOM 582 O O . GLN A 1 73 ? -7.106 3.232 13.248 1.00 98.19 73 GLN A O 1
ATOM 587 N N . ILE A 1 74 ? -6.985 2.203 11.247 1.00 98.31 74 ILE A N 1
ATOM 588 C CA . ILE A 1 74 ? -7.036 3.415 10.422 1.00 98.31 74 ILE A CA 1
ATOM 589 C C . ILE A 1 74 ? -8.345 3.506 9.636 1.00 98.31 74 ILE A C 1
ATOM 591 O O . ILE A 1 74 ? -9.041 2.506 9.441 1.00 98.31 74 ILE A O 1
ATOM 595 N N . ASN A 1 75 ? -8.699 4.718 9.212 1.00 97.94 75 ASN A N 1
ATOM 596 C CA . ASN A 1 75 ? -9.850 4.932 8.350 1.00 97.94 75 ASN A CA 1
ATOM 597 C C . ASN A 1 75 ? -9.570 4.359 6.952 1.00 97.94 75 ASN A C 1
ATOM 599 O O . ASN A 1 75 ? -8.555 4.670 6.332 1.00 97.94 75 ASN A O 1
ATOM 603 N N . GLN A 1 76 ? -10.483 3.524 6.465 1.00 97.12 76 GLN A N 1
ATOM 604 C CA . GLN A 1 76 ? -10.383 2.887 5.157 1.00 97.12 76 GLN A CA 1
ATOM 605 C C . GLN A 1 76 ? -10.547 3.888 4.005 1.00 97.12 76 GLN A C 1
ATOM 607 O O . GLN A 1 76 ? -9.948 3.682 2.954 1.00 97.12 76 GLN A O 1
ATOM 612 N N . ASP A 1 77 ? -11.280 4.986 4.202 1.00 97.12 77 ASP A N 1
ATOM 613 C CA . ASP A 1 77 ? -11.468 6.016 3.166 1.00 97.12 77 ASP A CA 1
ATOM 614 C C . ASP A 1 77 ? -10.143 6.703 2.782 1.00 97.12 77 ASP A C 1
ATOM 616 O O . ASP A 1 77 ? -9.956 7.171 1.656 1.00 97.12 77 ASP A O 1
ATOM 620 N N . ASP A 1 78 ? -9.179 6.700 3.705 1.00 97.50 78 ASP A N 1
ATOM 621 C CA . ASP A 1 78 ? -7.841 7.241 3.488 1.00 97.50 78 ASP A CA 1
ATOM 622 C C . ASP A 1 78 ? -6.899 6.232 2.790 1.00 97.50 78 ASP A C 1
ATOM 624 O O . ASP A 1 78 ? -5.755 6.572 2.479 1.00 97.50 78 ASP A O 1
ATOM 628 N N . VAL A 1 79 ? -7.341 4.997 2.519 1.00 98.00 79 VAL A N 1
ATOM 629 C CA . VAL A 1 79 ? -6.542 3.957 1.852 1.00 98.00 79 VAL A CA 1
ATOM 630 C C . VAL A 1 79 ? -6.655 4.112 0.339 1.00 98.00 79 VAL A C 1
ATOM 632 O O . VAL A 1 79 ? -7.510 3.526 -0.319 1.00 98.00 79 VAL A O 1
ATOM 635 N N . ASN A 1 80 ? -5.771 4.932 -0.222 1.00 98.06 80 ASN A N 1
ATOM 636 C CA . ASN A 1 80 ? -5.720 5.228 -1.649 1.00 98.06 80 ASN A CA 1
ATOM 637 C C . ASN A 1 80 ? -4.283 5.552 -2.107 1.00 98.06 80 ASN A C 1
ATOM 639 O O . ASN A 1 80 ? -3.366 5.708 -1.295 1.00 98.06 80 ASN A O 1
ATOM 643 N N . LEU A 1 81 ? -4.094 5.663 -3.424 1.00 97.56 81 LEU A N 1
ATOM 644 C CA . LEU A 1 81 ? -2.789 5.889 -4.062 1.00 97.56 81 LEU A CA 1
ATOM 645 C C . LEU A 1 81 ? -2.199 7.293 -3.815 1.00 97.56 81 LEU A C 1
ATOM 647 O O . LEU A 1 81 ? -1.045 7.536 -4.164 1.00 97.56 81 LEU A O 1
ATOM 651 N N . GLU A 1 82 ? -2.952 8.223 -3.216 1.00 97.44 82 GLU A N 1
ATOM 652 C CA . GLU A 1 82 ? -2.430 9.539 -2.813 1.00 97.44 82 GLU A CA 1
ATOM 653 C C . GLU A 1 82 ? -1.799 9.526 -1.419 1.00 97.44 82 GLU A C 1
ATOM 655 O O . GLU A 1 82 ? -0.922 10.346 -1.120 1.00 97.44 82 GLU A O 1
ATOM 660 N N . ASN A 1 83 ? -2.225 8.587 -0.576 1.00 98.12 83 ASN A N 1
ATOM 661 C CA . ASN A 1 83 ? -1.755 8.440 0.794 1.00 98.12 83 ASN A CA 1
ATOM 662 C C . ASN A 1 83 ? -0.698 7.343 0.949 1.00 98.12 83 ASN A C 1
ATOM 664 O O . ASN A 1 83 ? 0.167 7.474 1.813 1.00 98.12 83 ASN A O 1
ATOM 668 N N . PHE A 1 84 ? -0.735 6.312 0.102 1.00 98.38 84 PHE A N 1
ATOM 669 C CA . PHE A 1 84 ? 0.232 5.215 0.066 1.00 98.38 84 PHE A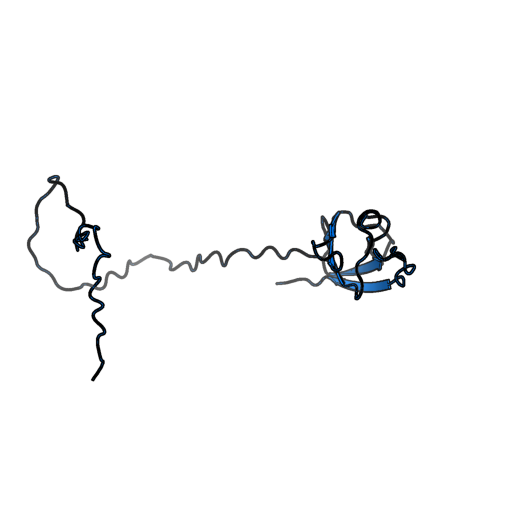 CA 1
ATOM 670 C C . PHE A 1 84 ? 0.935 5.207 -1.285 1.00 98.38 84 PHE A C 1
ATOM 672 O O . PHE A 1 84 ? 0.376 4.761 -2.287 1.00 98.38 84 PHE A O 1
ATOM 679 N N . ILE A 1 85 ? 2.154 5.742 -1.319 1.00 98.25 85 ILE A N 1
ATOM 680 C CA . ILE A 1 85 ? 2.847 6.061 -2.564 1.00 98.25 85 ILE A CA 1
ATOM 681 C C . ILE A 1 85 ? 4.151 5.275 -2.644 1.00 98.25 85 ILE A C 1
ATOM 683 O O . ILE A 1 85 ? 4.953 5.287 -1.713 1.00 98.25 85 ILE A O 1
ATOM 687 N N . ILE A 1 86 ? 4.404 4.668 -3.800 1.00 98.19 86 ILE A N 1
ATOM 688 C CA . ILE A 1 86 ? 5.724 4.165 -4.175 1.00 98.19 86 ILE A CA 1
ATOM 689 C C . ILE A 1 86 ? 6.279 5.060 -5.284 1.00 98.19 86 ILE A C 1
ATOM 691 O O . ILE A 1 86 ? 5.593 5.316 -6.275 1.00 98.19 86 ILE A O 1
ATOM 695 N N . LYS A 1 87 ? 7.514 5.548 -5.135 1.00 98.06 87 LYS A N 1
ATOM 696 C CA . LYS A 1 87 ? 8.195 6.374 -6.145 1.00 98.06 87 LYS A CA 1
ATOM 697 C C . LYS A 1 87 ? 9.553 5.806 -6.491 1.00 98.06 87 LYS A C 1
ATOM 699 O O . LYS A 1 87 ? 10.260 5.318 -5.613 1.00 98.06 87 LYS A O 1
ATOM 704 N N . ARG A 1 88 ? 9.964 5.910 -7.750 1.00 97.69 88 ARG A N 1
ATOM 705 C CA . ARG A 1 88 ? 11.350 5.636 -8.129 1.00 97.69 88 ARG A CA 1
ATOM 706 C C . ARG A 1 88 ? 12.238 6.787 -7.653 1.00 97.69 88 ARG A C 1
ATOM 708 O O . ARG A 1 88 ? 11.963 7.945 -7.948 1.00 97.69 88 ARG A O 1
ATOM 715 N N . LYS A 1 89 ? 13.325 6.481 -6.940 1.00 97.50 89 LYS A N 1
ATOM 716 C CA . LYS A 1 89 ? 14.188 7.506 -6.325 1.00 97.50 89 LYS A CA 1
ATOM 717 C C . LYS A 1 89 ? 14.927 8.377 -7.350 1.00 97.50 89 LYS A C 1
ATOM 719 O O . LYS A 1 89 ? 15.229 9.528 -7.061 1.00 97.50 89 LYS A O 1
ATOM 724 N N . SER A 1 90 ? 15.233 7.840 -8.532 1.00 96.81 90 SER A N 1
ATOM 725 C CA . SER A 1 90 ? 16.030 8.543 -9.547 1.00 96.81 90 SER A CA 1
ATOM 726 C C . SER A 1 90 ? 15.311 9.731 -10.187 1.00 96.81 90 SER A C 1
ATOM 728 O O . SER A 1 90 ? 15.957 10.720 -10.511 1.00 96.81 90 SER A O 1
ATOM 730 N N . ASP A 1 91 ? 14.000 9.625 -10.398 1.00 96.62 91 ASP A N 1
ATOM 731 C CA . ASP A 1 91 ? 13.205 10.594 -11.165 1.00 96.62 91 ASP A CA 1
ATOM 732 C C . ASP A 1 91 ? 11.911 11.023 -10.451 1.00 96.62 91 ASP A C 1
ATOM 734 O O . ASP A 1 91 ? 11.151 11.831 -10.981 1.00 96.62 91 ASP A O 1
ATOM 738 N N . ASN A 1 92 ? 11.662 10.511 -9.241 1.00 96.62 92 ASN A N 1
ATOM 739 C CA . ASN A 1 92 ? 10.441 10.720 -8.461 1.00 96.62 92 ASN A CA 1
ATOM 740 C C . ASN A 1 92 ? 9.145 10.304 -9.178 1.00 96.62 92 ASN A C 1
ATOM 742 O O . ASN A 1 92 ? 8.055 10.697 -8.750 1.00 96.62 92 ASN A O 1
ATOM 746 N N . SER A 1 93 ? 9.233 9.489 -10.234 1.00 97.12 93 SER A N 1
ATOM 747 C CA . SER A 1 93 ? 8.051 8.943 -10.898 1.00 97.12 93 SER A CA 1
ATOM 748 C C . SER A 1 93 ? 7.273 8.046 -9.938 1.00 97.12 93 SER A C 1
ATOM 750 O O . SER A 1 93 ? 7.850 7.227 -9.215 1.00 97.12 93 SER A O 1
ATOM 752 N N . ARG A 1 94 ? 5.947 8.220 -9.903 1.00 97.25 94 ARG A N 1
ATOM 753 C CA . ARG A 1 94 ? 5.060 7.359 -9.115 1.00 97.25 94 ARG A CA 1
ATOM 754 C C . ARG A 1 94 ? 4.914 6.008 -9.807 1.00 97.25 94 ARG A C 1
ATOM 756 O O . ARG A 1 94 ? 4.755 5.940 -11.023 1.00 97.25 94 ARG A O 1
ATOM 763 N N . VAL A 1 95 ? 4.956 4.947 -9.016 1.00 96.94 95 VAL A N 1
ATOM 764 C CA . VAL A 1 95 ? 4.666 3.588 -9.464 1.00 96.94 95 VAL A CA 1
ATOM 765 C C . VAL A 1 95 ? 3.158 3.377 -9.383 1.00 96.94 95 VAL A C 1
ATOM 767 O O . VAL A 1 95 ? 2.554 3.649 -8.346 1.00 96.94 95 VAL A O 1
ATOM 770 N N . ASN A 1 96 ? 2.560 2.902 -10.473 1.00 96.44 96 ASN A N 1
ATOM 771 C CA . ASN A 1 96 ? 1.156 2.501 -10.493 1.00 96.44 96 ASN A CA 1
ATOM 772 C C . ASN A 1 96 ? 0.967 1.149 -9.799 1.00 96.44 96 ASN A C 1
ATOM 774 O O . ASN A 1 96 ? 1.895 0.339 -9.704 1.00 96.44 96 ASN A O 1
ATOM 778 N N . GLY A 1 97 ? -0.240 0.914 -9.305 1.00 95.50 97 GLY A N 1
ATOM 779 C CA . GLY A 1 97 ? -0.582 -0.322 -8.630 1.00 95.50 97 GLY A CA 1
ATOM 780 C C . GLY A 1 97 ? -1.953 -0.261 -7.986 1.00 95.50 97 GLY A C 1
ATOM 781 O O . GLY A 1 97 ? -2.736 0.669 -8.198 1.00 95.50 97 GLY A O 1
ATOM 782 N N . ASN A 1 98 ? -2.215 -1.253 -7.150 1.00 96.62 98 ASN A N 1
ATOM 783 C CA . ASN A 1 98 ? -3.421 -1.336 -6.349 1.00 96.62 98 ASN A CA 1
ATOM 784 C C . ASN A 1 98 ? -3.079 -1.256 -4.860 1.00 96.62 98 ASN A C 1
ATOM 786 O O . ASN A 1 98 ? -2.066 -1.802 -4.422 1.00 96.62 98 ASN A O 1
ATOM 790 N N . VAL A 1 99 ? -3.935 -0.594 -4.084 1.00 97.94 99 VAL A N 1
ATOM 791 C CA . VAL A 1 99 ? -3.817 -0.528 -2.629 1.00 97.94 99 VAL A CA 1
ATOM 792 C C . VAL A 1 99 ? -5.068 -1.109 -1.985 1.00 97.94 99 VAL A C 1
ATOM 794 O O . VAL A 1 99 ? -6.190 -0.784 -2.365 1.00 97.94 99 VAL A O 1
ATOM 797 N N . THR A 1 100 ? -4.860 -1.976 -1.002 1.00 97.94 100 THR A N 1
ATOM 798 C CA . THR A 1 100 ? -5.920 -2.619 -0.221 1.00 97.94 100 THR A CA 1
ATOM 799 C C . THR A 1 100 ? -5.607 -2.522 1.261 1.00 97.94 100 THR A C 1
ATOM 801 O O . THR A 1 100 ? -4.452 -2.338 1.652 1.00 97.94 100 THR A O 1
ATOM 804 N N . ILE A 1 101 ? -6.636 -2.665 2.088 1.00 98.38 101 ILE A N 1
ATOM 805 C CA . ILE A 1 101 ? -6.502 -2.812 3.533 1.00 98.38 101 ILE A CA 1
ATOM 806 C C . ILE A 1 101 ? -7.141 -4.126 3.968 1.00 98.38 101 ILE A C 1
ATOM 808 O O . ILE A 1 101 ? -8.119 -4.570 3.369 1.00 98.38 101 ILE A O 1
ATOM 812 N N . ASP A 1 102 ? -6.564 -4.753 4.985 1.00 97.88 102 ASP A N 1
ATOM 813 C CA . ASP A 1 102 ? -7.120 -5.951 5.598 1.00 97.88 102 ASP A CA 1
ATOM 814 C C . ASP A 1 102 ? -8.379 -5.664 6.433 1.00 97.88 102 ASP A C 1
ATOM 816 O O . ASP A 1 102 ? -8.654 -4.530 6.832 1.00 97.88 102 ASP A O 1
ATOM 820 N N . ASP A 1 103 ? -9.113 -6.721 6.780 1.00 97.62 103 ASP A N 1
ATOM 821 C CA . ASP A 1 103 ? -10.349 -6.609 7.565 1.00 97.62 103 ASP A CA 1
ATOM 822 C C . ASP A 1 103 ? -10.114 -6.054 8.978 1.00 97.62 103 ASP A C 1
ATOM 824 O O . ASP A 1 103 ? -11.005 -5.448 9.578 1.00 97.62 103 ASP A O 1
ATOM 828 N N . THR A 1 104 ? -8.899 -6.211 9.524 1.00 97.88 104 THR A N 1
ATOM 829 C CA . THR A 1 104 ? -8.552 -5.634 10.831 1.00 97.88 104 THR A CA 1
ATOM 830 C C . THR A 1 104 ? -8.312 -4.127 10.772 1.00 97.88 104 THR A C 1
ATOM 832 O O . THR A 1 104 ? -8.251 -3.486 11.826 1.00 97.88 104 THR A O 1
ATOM 835 N N . LYS A 1 105 ? -8.228 -3.553 9.564 1.00 98.06 105 LYS A N 1
ATOM 836 C CA . LYS A 1 105 ? -7.942 -2.143 9.281 1.00 98.06 105 LYS A CA 1
ATOM 837 C C . LYS A 1 105 ? -6.588 -1.679 9.815 1.00 98.06 105 LYS A C 1
ATOM 839 O O . LYS A 1 105 ? -6.449 -0.536 10.254 1.00 98.06 105 LYS A O 1
ATOM 844 N N . LYS A 1 106 ? -5.590 -2.564 9.818 1.00 98.00 106 LYS A N 1
ATOM 845 C CA . LYS A 1 106 ? -4.236 -2.291 10.338 1.00 98.00 106 LYS A CA 1
ATOM 846 C C . LYS A 1 106 ? -3.125 -2.606 9.350 1.00 98.00 106 LYS A C 1
ATOM 848 O O . LYS A 1 106 ? -1.988 -2.194 9.581 1.00 98.00 106 LYS A O 1
ATOM 853 N N . ILE A 1 107 ? -3.410 -3.345 8.287 1.00 98.19 107 ILE A N 1
ATOM 854 C CA . ILE A 1 107 ? -2.416 -3.774 7.312 1.00 98.19 107 ILE A CA 1
ATOM 855 C C . ILE A 1 107 ? -2.836 -3.251 5.948 1.00 98.19 107 ILE A C 1
ATOM 857 O O . ILE A 1 107 ? -3.818 -3.714 5.376 1.00 98.19 107 ILE A O 1
ATOM 861 N N . VAL A 1 108 ? -2.064 -2.303 5.423 1.00 98.38 108 VAL A N 1
ATOM 862 C CA . VAL A 1 108 ? -2.237 -1.796 4.061 1.00 98.38 108 VAL A CA 1
ATOM 863 C C . VAL A 1 108 ? -1.224 -2.471 3.156 1.00 98.38 108 VAL A C 1
ATOM 865 O O . VAL A 1 108 ? -0.031 -2.483 3.462 1.00 98.38 108 VAL A O 1
ATOM 868 N N . THR A 1 109 ? -1.700 -3.023 2.044 1.00 97.88 109 THR A N 1
ATOM 869 C CA . THR A 1 109 ? -0.872 -3.686 1.037 1.00 97.88 109 THR A CA 1
ATOM 870 C C . THR A 1 109 ? -0.960 -2.923 -0.273 1.00 97.88 109 THR A C 1
ATOM 872 O O . THR A 1 109 ? -2.045 -2.762 -0.824 1.00 97.88 109 THR A O 1
ATOM 875 N N . PHE A 1 110 ? 0.191 -2.496 -0.784 1.00 97.88 110 PHE A N 1
ATOM 876 C CA . PHE A 1 110 ? 0.340 -1.955 -2.128 1.00 97.88 110 PHE A CA 1
ATOM 877 C C . PHE A 1 110 ? 0.981 -3.006 -3.027 1.00 97.88 110 PHE A C 1
ATOM 879 O O . PHE A 1 110 ? 2.079 -3.499 -2.747 1.00 97.88 110 PHE A O 1
ATOM 886 N N . VAL A 1 111 ? 0.297 -3.332 -4.116 1.00 95.81 111 VAL A N 1
ATOM 887 C CA . VAL A 1 111 ? 0.776 -4.234 -5.160 1.00 95.81 111 VAL A CA 1
ATOM 888 C C . VAL A 1 111 ? 1.110 -3.381 -6.388 1.00 95.81 111 VAL A C 1
ATOM 890 O O . VAL A 1 111 ? 0.185 -2.920 -7.055 1.00 95.81 111 VAL A O 1
ATOM 893 N N . PRO A 1 112 ? 2.398 -3.108 -6.665 1.00 95.12 112 PRO A N 1
ATOM 894 C CA . PRO A 1 112 ? 2.815 -2.392 -7.862 1.00 95.12 112 PRO A CA 1
ATOM 895 C C . PRO A 1 112 ? 2.536 -3.217 -9.117 1.00 95.12 112 PRO A C 1
ATOM 897 O O . PRO A 1 112 ? 2.782 -4.423 -9.127 1.00 95.12 112 PRO A O 1
ATOM 900 N N . ASP A 1 113 ? 2.131 -2.550 -10.198 1.00 93.00 113 ASP A N 1
ATOM 901 C CA . ASP A 1 113 ? 1.960 -3.193 -11.508 1.00 93.00 113 ASP A CA 1
ATOM 902 C C . ASP A 1 113 ? 3.298 -3.742 -12.023 1.00 93.00 113 ASP A C 1
ATOM 904 O O . ASP A 1 113 ? 3.380 -4.829 -12.593 1.00 93.00 113 ASP A O 1
ATOM 908 N N . SER A 1 114 ? 4.377 -2.981 -11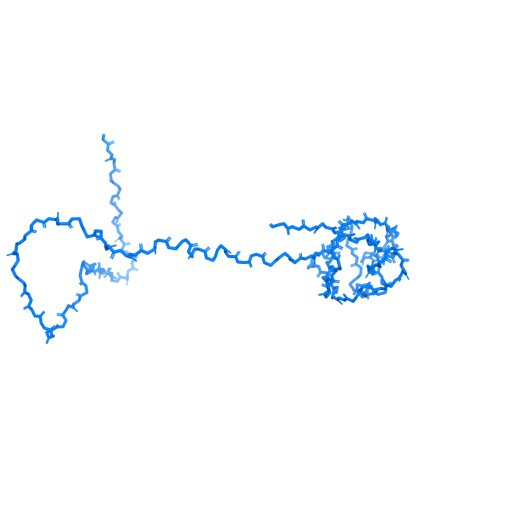.811 1.00 90.75 114 SER A N 1
ATOM 909 C CA . SER A 1 114 ? 5.742 -3.416 -12.098 1.00 90.75 114 SER A CA 1
ATOM 910 C C . SER A 1 114 ? 6.775 -2.608 -11.314 1.00 90.75 114 SER A C 1
ATOM 912 O O . SER A 1 114 ? 6.568 -1.440 -10.981 1.00 90.75 114 SER A O 1
ATOM 914 N N . LEU A 1 115 ? 7.924 -3.229 -11.046 1.00 91.62 115 LEU A N 1
ATOM 915 C CA . LEU A 1 115 ? 9.118 -2.568 -10.531 1.00 91.62 115 LEU A CA 1
ATOM 916 C C . LEU A 1 115 ? 10.314 -2.994 -11.382 1.00 91.62 115 LEU A C 1
ATOM 918 O O . LEU A 1 115 ? 10.518 -4.179 -11.633 1.00 91.62 115 LEU A O 1
ATOM 922 N N . ALA A 1 116 ? 11.132 -2.033 -11.801 1.00 91.06 116 ALA A N 1
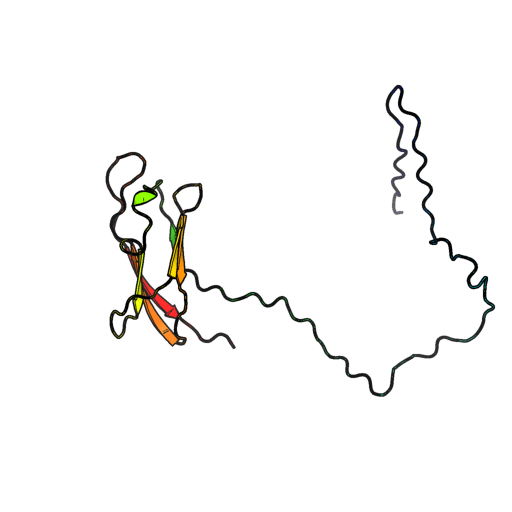ATOM 923 C CA . ALA A 1 116 ? 12.412 -2.331 -12.439 1.00 91.06 116 ALA A CA 1
ATOM 924 C C . ALA A 1 116 ? 13.377 -3.014 -11.456 1.00 91.06 116 ALA A C 1
ATOM 926 O O . ALA A 1 116 ? 13.378 -2.699 -10.264 1.00 91.06 116 ALA A O 1
ATOM 927 N N . ILE A 1 117 ? 14.198 -3.930 -11.972 1.00 90.25 117 ILE A N 1
ATOM 928 C CA . ILE A 1 117 ? 15.250 -4.649 -11.237 1.00 90.25 117 ILE A CA 1
ATOM 929 C C . ILE A 1 117 ? 16.404 -3.690 -10.901 1.00 90.25 117 ILE A C 1
ATOM 931 O O . ILE A 1 117 ? 16.623 -2.711 -11.613 1.00 90.25 117 ILE A O 1
ATOM 935 N N . ASP A 1 118 ? 17.135 -3.969 -9.819 1.00 89.38 118 ASP A N 1
ATOM 936 C CA . ASP A 1 118 ? 18.314 -3.208 -9.373 1.00 89.38 118 ASP A CA 1
ATOM 937 C C . ASP A 1 118 ? 18.046 -1.703 -9.184 1.00 89.38 118 ASP A C 1
ATOM 939 O O . ASP A 1 118 ? 18.935 -0.862 -9.292 1.00 89.38 118 ASP A O 1
ATOM 943 N N . THR A 1 119 ? 16.796 -1.350 -8.885 1.00 92.81 119 THR A N 1
ATOM 944 C CA . THR A 1 119 ? 16.320 0.033 -8.832 1.00 92.81 119 THR A CA 1
ATOM 945 C C . THR A 1 119 ? 15.911 0.396 -7.410 1.00 92.81 119 THR A C 1
ATOM 947 O O . THR A 1 119 ? 15.283 -0.398 -6.707 1.00 92.81 119 THR A O 1
ATOM 950 N N . VAL A 1 120 ? 16.270 1.608 -6.980 1.00 95.94 120 VAL A N 1
ATOM 951 C CA . VAL A 1 120 ? 15.913 2.139 -5.658 1.00 95.94 120 VAL A CA 1
ATOM 952 C C . VAL A 1 120 ? 14.573 2.868 -5.733 1.00 95.94 120 VAL A C 1
ATOM 954 O O . VAL A 1 120 ? 14.374 3.749 -6.576 1.00 95.94 120 VAL A O 1
ATOM 957 N N . TYR A 1 121 ? 13.675 2.517 -4.822 1.00 97.75 121 TYR A N 1
ATOM 958 C CA . TYR A 1 121 ? 12.360 3.118 -4.650 1.00 97.75 121 TYR A CA 1
ATOM 959 C C . TYR A 1 121 ? 12.211 3.686 -3.241 1.00 97.75 121 TYR A C 1
ATOM 961 O O . TYR A 1 121 ? 12.899 3.276 -2.306 1.00 97.75 121 TYR A O 1
ATOM 969 N N . ILE A 1 122 ? 11.284 4.625 -3.1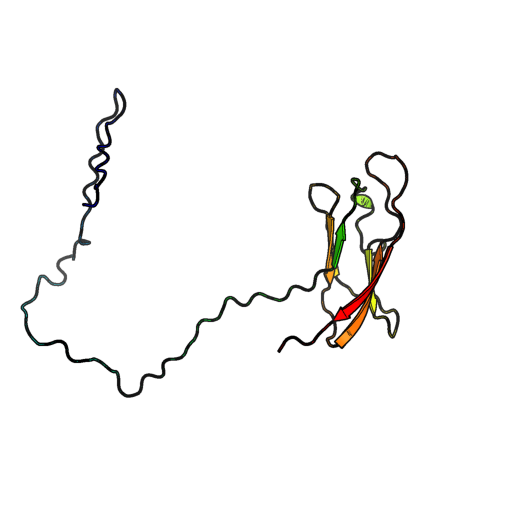07 1.00 98.12 122 ILE A N 1
ATOM 970 C CA . ILE A 1 122 ? 10.842 5.215 -1.850 1.00 98.12 122 ILE A CA 1
ATOM 971 C C . ILE A 1 122 ? 9.392 4.782 -1.634 1.00 98.12 122 ILE A C 1
ATOM 973 O O . ILE A 1 122 ? 8.556 4.974 -2.517 1.00 98.12 122 ILE A O 1
ATOM 977 N N . ALA A 1 123 ? 9.106 4.189 -0.479 1.00 98.19 123 ALA A N 1
ATOM 978 C CA . ALA A 1 123 ? 7.763 3.883 -0.013 1.00 98.19 123 ALA A CA 1
ATOM 979 C C . ALA A 1 123 ? 7.337 4.909 1.038 1.00 98.19 123 ALA A C 1
ATOM 981 O O . ALA A 1 123 ? 7.970 5.029 2.087 1.00 98.19 123 ALA A O 1
ATOM 982 N N . GLU A 1 124 ? 6.252 5.624 0.764 1.00 98.12 124 GLU A N 1
ATOM 983 C CA . GLU A 1 124 ? 5.711 6.683 1.609 1.00 98.12 124 GLU A CA 1
ATOM 984 C C . GLU A 1 124 ? 4.293 6.334 2.068 1.00 98.12 124 GLU A C 1
ATOM 986 O O . GLU A 1 124 ? 3.455 5.914 1.270 1.00 98.12 124 GLU A O 1
ATOM 991 N N . ALA A 1 125 ? 4.016 6.569 3.348 1.00 98.00 125 ALA A N 1
ATOM 992 C CA . ALA A 1 125 ? 2.668 6.678 3.884 1.00 98.00 125 ALA A CA 1
ATOM 993 C C . ALA A 1 125 ? 2.482 8.082 4.465 1.00 98.00 125 ALA A C 1
ATOM 995 O O . ALA A 1 125 ? 3.275 8.523 5.301 1.00 98.00 125 ALA A O 1
ATOM 996 N N . ARG A 1 126 ? 1.441 8.794 4.029 1.00 97.75 126 ARG A N 1
ATOM 997 C CA . ARG A 1 126 ? 1.038 10.074 4.625 1.00 97.75 126 ARG A CA 1
ATOM 998 C C . ARG A 1 126 ? 0.430 9.862 6.015 1.00 97.75 126 ARG A C 1
ATOM 1000 O O . ARG A 1 126 ? 0.258 8.740 6.483 1.00 97.75 126 ARG A O 1
ATOM 1007 N N . GLU A 1 127 ? 0.099 10.960 6.683 1.00 97.12 127 GLU A N 1
ATOM 1008 C CA . GLU A 1 127 ? -0.707 10.910 7.900 1.00 97.12 127 GLU A CA 1
ATOM 1009 C C . GLU A 1 127 ? -2.123 10.418 7.578 1.00 97.12 127 GLU A C 1
ATOM 1011 O O . GLU A 1 127 ? -2.844 11.051 6.805 1.00 97.12 127 GLU A O 1
ATOM 1016 N N . ILE A 1 128 ? -2.522 9.310 8.197 1.00 97.94 128 ILE A N 1
ATOM 1017 C CA . ILE A 1 128 ? -3.818 8.659 7.995 1.00 97.94 128 ILE A CA 1
ATOM 1018 C C . ILE A 1 128 ? -4.702 8.908 9.210 1.00 97.94 128 ILE A C 1
ATOM 1020 O O . ILE A 1 128 ? -4.222 8.856 10.344 1.00 97.94 128 ILE A O 1
ATOM 1024 N N . SER A 1 129 ? -5.994 9.153 9.013 1.00 97.88 129 SER A N 1
ATOM 1025 C CA . SER A 1 129 ? -6.932 9.291 10.128 1.00 97.88 129 SER A CA 1
ATOM 1026 C C . SER A 1 129 ? -7.077 7.957 10.861 1.00 97.88 129 SER A C 1
ATOM 1028 O O . SER A 1 129 ? -7.254 6.906 10.242 1.00 97.88 129 SER A O 1
ATOM 1030 N N . LYS A 1 130 ? -7.014 7.970 12.193 1.00 98.00 130 LYS A N 1
ATOM 1031 C CA . LYS A 1 130 ? -7.321 6.782 12.996 1.00 98.00 130 LYS A CA 1
ATOM 1032 C C . LYS A 1 130 ? -8.827 6.545 13.005 1.00 98.00 130 LYS A C 1
ATOM 1034 O O . LYS A 1 130 ? -9.607 7.495 13.060 1.00 98.00 130 LYS A O 1
ATOM 1039 N N . LEU A 1 131 ? -9.237 5.278 12.993 1.00 97.62 131 LEU A N 1
ATOM 1040 C CA . LEU A 1 131 ? -10.657 4.916 12.947 1.00 97.62 131 LEU A CA 1
ATOM 1041 C C . LEU A 1 131 ? -11.415 5.320 14.223 1.00 97.62 131 LEU A C 1
ATOM 1043 O O . LEU A 1 131 ? -12.605 5.604 14.170 1.00 97.62 131 LEU A O 1
ATOM 1047 N N . ASP A 1 132 ? -10.721 5.366 15.361 1.00 96.06 132 ASP A N 1
ATOM 1048 C CA . ASP A 1 132 ? -11.277 5.750 16.664 1.00 96.06 132 ASP A CA 1
ATOM 1049 C C . ASP A 1 132 ? -11.454 7.270 16.846 1.00 96.06 132 ASP A C 1
ATOM 1051 O O . ASP A 1 132 ? -11.906 7.717 17.898 1.00 96.06 132 ASP A O 1
ATOM 1055 N N . GLY A 1 133 ? -11.074 8.078 15.849 1.00 95.50 133 GLY A N 1
ATOM 1056 C CA . GLY A 1 133 ? -11.150 9.536 15.913 1.00 95.50 133 GLY A CA 1
ATOM 1057 C C . GLY A 1 133 ? -10.097 10.198 16.811 1.00 95.50 133 GLY A C 1
ATOM 1058 O O . GLY A 1 133 ? -10.120 11.417 16.963 1.00 95.50 133 GLY A O 1
ATOM 1059 N N . SER A 1 134 ? -9.132 9.454 17.365 1.00 95.44 134 SER A N 1
ATOM 1060 C CA . SER A 1 134 ? -8.093 9.983 18.272 1.00 95.44 134 SER A CA 1
ATOM 1061 C C . SER A 1 134 ? -6.990 10.805 17.579 1.00 95.44 134 SER A C 1
ATOM 1063 O O . SER A 1 134 ? -5.941 11.078 18.167 1.00 95.44 134 SER A O 1
ATOM 1065 N N . GLY A 1 135 ? -7.195 11.189 16.318 1.00 96.50 135 GLY A N 1
ATOM 1066 C CA . GLY A 1 135 ? -6.261 11.964 15.505 1.00 96.50 135 GLY A CA 1
ATOM 1067 C C . GLY A 1 135 ? -5.698 11.171 14.327 1.00 96.50 135 GLY A C 1
ATOM 1068 O O . GLY A 1 135 ? -6.375 10.309 13.764 1.00 96.50 135 GLY A O 1
ATOM 1069 N N . LYS A 1 136 ? -4.457 11.479 13.936 1.00 97.62 136 LYS A N 1
ATOM 1070 C CA . LYS A 1 136 ? -3.789 10.893 12.764 1.00 97.62 136 LYS A CA 1
ATOM 1071 C C . LYS A 1 136 ? -2.588 10.019 13.130 1.00 97.62 136 LYS A C 1
ATOM 1073 O O . LYS A 1 136 ? -2.065 10.089 14.245 1.00 97.62 136 LYS A O 1
ATOM 1078 N N . THR A 1 137 ? -2.168 9.164 12.202 1.00 96.69 137 THR A N 1
ATOM 1079 C CA . THR A 1 137 ? -0.883 8.456 12.248 1.00 96.69 137 THR A CA 1
ATOM 1080 C C . THR A 1 137 ? 0.263 9.410 11.921 1.00 96.69 137 THR A C 1
ATOM 1082 O O . THR A 1 137 ? 0.054 10.493 11.384 1.00 96.69 137 THR A O 1
ATOM 1085 N N . ILE A 1 138 ? 1.489 8.985 12.214 1.00 95.31 138 ILE A N 1
ATOM 1086 C CA . ILE A 1 138 ? 2.699 9.696 11.796 1.00 95.31 138 ILE A CA 1
ATOM 1087 C C . ILE A 1 138 ? 3.012 9.294 10.350 1.00 95.31 138 ILE A C 1
ATOM 1089 O O . ILE A 1 138 ? 2.903 8.112 10.010 1.00 95.31 138 ILE A O 1
ATOM 1093 N N . ALA A 1 139 ? 3.393 10.258 9.511 1.00 96.31 139 ALA A N 1
ATOM 1094 C CA . ALA A 1 139 ? 3.863 9.970 8.160 1.00 96.31 139 ALA A CA 1
ATOM 1095 C C . ALA A 1 139 ? 5.177 9.170 8.193 1.00 96.31 139 ALA A C 1
ATOM 1097 O O . ALA A 1 139 ? 6.056 9.422 9.018 1.00 96.31 139 ALA A O 1
ATOM 1098 N N . LEU A 1 140 ? 5.326 8.218 7.275 1.00 95.75 140 LEU A N 1
ATOM 1099 C CA . LEU A 1 140 ? 6.493 7.346 7.173 1.00 95.75 140 LEU A CA 1
ATOM 1100 C C . LEU A 1 140 ? 7.064 7.405 5.758 1.00 95.75 140 LEU A C 1
ATOM 1102 O O . LEU A 1 140 ? 6.314 7.406 4.786 1.00 95.75 140 LEU A O 1
ATOM 1106 N N . SER A 1 141 ? 8.389 7.393 5.641 1.00 96.75 141 SER A N 1
ATOM 1107 C CA . SER A 1 141 ? 9.090 7.218 4.371 1.00 96.75 141 SER A CA 1
ATOM 1108 C C . SER A 1 141 ? 10.269 6.273 4.566 1.00 96.75 141 SER A C 1
ATOM 1110 O O . SER A 1 141 ? 11.005 6.388 5.547 1.00 96.75 141 SER A O 1
ATOM 1112 N N . THR A 1 142 ? 10.423 5.307 3.666 1.00 96.56 142 THR A N 1
ATOM 1113 C CA . THR A 1 142 ? 11.531 4.351 3.692 1.00 96.56 142 THR A CA 1
ATOM 1114 C C . THR A 1 142 ? 12.008 4.035 2.284 1.00 96.56 142 THR A C 1
ATOM 1116 O O . THR A 1 142 ? 11.237 4.091 1.328 1.00 96.56 142 THR A O 1
ATOM 1119 N N . GLU A 1 143 ? 13.284 3.698 2.150 1.00 96.44 143 GLU A N 1
ATOM 1120 C CA . GLU A 1 143 ? 13.881 3.331 0.872 1.00 96.44 143 GLU A CA 1
ATOM 1121 C C . GLU A 1 143 ? 14.095 1.826 0.793 1.00 96.44 143 GLU A C 1
ATOM 1123 O O . GLU A 1 143 ? 14.506 1.189 1.763 1.00 96.44 143 GLU A O 1
ATOM 1128 N N . PHE A 1 144 ? 13.871 1.262 -0.388 1.00 94.44 144 PHE A N 1
ATOM 1129 C CA . PHE A 1 144 ? 14.197 -0.127 -0.672 1.00 94.44 144 PHE A CA 1
ATOM 1130 C C . PHE A 1 144 ? 14.770 -0.264 -2.080 1.00 94.44 144 PHE A C 1
ATOM 1132 O O . PHE A 1 144 ? 14.484 0.535 -2.972 1.00 94.44 144 PHE A O 1
ATOM 1139 N N . LYS A 1 145 ? 15.595 -1.291 -2.287 1.00 92.88 145 LYS A N 1
ATOM 1140 C CA . LYS A 1 145 ? 16.195 -1.601 -3.585 1.00 92.88 145 LYS A CA 1
ATOM 1141 C C . LYS A 1 145 ? 15.705 -2.962 -4.055 1.00 92.88 145 LYS A C 1
ATOM 1143 O O . LYS A 1 145 ? 15.786 -3.937 -3.311 1.00 92.88 145 LYS A O 1
ATOM 1148 N N . THR A 1 146 ? 15.204 -3.033 -5.283 1.00 91.00 146 THR A N 1
ATOM 1149 C CA . THR A 1 146 ? 14.877 -4.317 -5.908 1.00 91.00 146 THR A CA 1
ATOM 1150 C C . THR A 1 146 ? 16.160 -5.064 -6.255 1.00 91.00 146 THR A C 1
ATOM 1152 O O . THR A 1 146 ? 17.158 -4.462 -6.648 1.00 91.00 146 THR A O 1
ATOM 1155 N N . ILE A 1 147 ? 16.142 -6.387 -6.126 1.00 83.50 147 ILE A N 1
ATOM 1156 C CA . ILE A 1 147 ? 17.278 -7.245 -6.474 1.00 83.50 147 ILE A CA 1
ATOM 1157 C C . ILE A 1 147 ? 16.924 -8.132 -7.661 1.00 83.50 147 ILE A C 1
ATOM 1159 O O . ILE A 1 147 ? 15.760 -8.457 -7.890 1.00 83.50 147 ILE A O 1
ATOM 1163 N N . LYS A 1 148 ? 17.942 -8.537 -8.419 1.00 79.50 148 LYS A N 1
ATOM 1164 C CA . LYS A 1 148 ? 17.791 -9.583 -9.427 1.00 79.50 148 LYS A CA 1
ATOM 1165 C C . LYS A 1 148 ? 17.823 -10.938 -8.724 1.00 79.50 148 LYS A C 1
ATOM 1167 O O . LYS A 1 148 ? 18.855 -11.292 -8.158 1.00 79.50 148 LYS A O 1
ATOM 1172 N N . VAL A 1 149 ? 16.722 -11.680 -8.775 1.00 70.12 149 VAL A N 1
ATOM 1173 C CA . VAL A 1 149 ? 16.704 -13.095 -8.377 1.00 70.12 149 VAL A CA 1
ATOM 1174 C C . VAL A 1 149 ? 17.142 -13.914 -9.597 1.00 70.12 149 VAL A C 1
ATOM 1176 O O . VAL A 1 149 ? 16.734 -13.595 -10.716 1.00 70.12 149 VAL A O 1
ATOM 1179 N N . ARG A 1 150 ? 18.085 -14.840 -9.399 1.00 60.28 150 ARG A N 1
ATOM 1180 C CA . ARG A 1 150 ? 18.651 -15.699 -10.452 1.00 60.28 150 ARG A CA 1
ATOM 1181 C C . ARG A 1 150 ? 17.831 -16.961 -10.618 1.00 60.28 150 ARG A C 1
ATOM 1183 O O . ARG A 1 150 ? 17.338 -17.440 -9.576 1.00 60.28 150 ARG A O 1
#

Sequence (150 aa):
MVSSYEAESIPFRNEKPVEIEFLNKLEENNNTEKPEETTPIEDIGVEGGKVENDNQDVGVSITNRVVWRFLSQINQDDVNLENFIIKRKSDNSRVNGNVTIDDTKKIVTFVPDSLAIDTVYIAEAREISKLDGSGKTIALSTEFKTIKVR

Radius of gyration: 31.16 Å; chains: 1; bounding box: 51×79×44 Å

Foldseek 3Di:
DDDDDDDDDDDDPPDDDDDDDDPPDDDPPPPDDDDDDDDDDDPPPPVPDDPDPPPPVPPPPPQDKDKAFAPAAFDQVCFDCVFWWKAFPPPRHTFDFDWDADPRNGMIMTGGPDDDAQTKMKIKGPWTQGPVRPGTDHIDIDMDTHHDDD

pLDDT: mean 76.51, std 22.91, range [30.3, 98.38]

Organism: Clostridium sporogenes (NCBI:txid1509)